Protein AF-X0UBP6-F1 (afdb_monomer)

Structure (mmCIF, N/CA/C/O backbone):
data_AF-X0UBP6-F1
#
_entry.id   AF-X0UBP6-F1
#
loop_
_atom_site.group_PDB
_atom_site.id
_atom_site.type_symbol
_atom_site.label_atom_id
_atom_site.label_alt_id
_atom_site.label_comp_id
_atom_site.label_asym_id
_atom_site.label_entity_id
_atom_site.label_seq_id
_atom_site.pdbx_PDB_ins_code
_atom_site.Cartn_x
_atom_site.Cartn_y
_atom_site.Cartn_z
_atom_site.occupancy
_atom_site.B_iso_or_equiv
_atom_site.auth_seq_id
_atom_site.auth_comp_id
_atom_site.auth_asym_id
_atom_site.auth_atom_id
_atom_site.pdbx_PDB_model_num
ATOM 1 N N . GLY A 1 1 ? 7.848 8.973 16.535 1.00 52.72 1 GLY A N 1
ATOM 2 C CA . GLY A 1 1 ? 7.513 9.218 15.120 1.00 52.72 1 GLY A CA 1
ATOM 3 C C . GLY A 1 1 ? 7.874 8.037 14.239 1.00 52.72 1 GLY A C 1
ATOM 4 O O . GLY A 1 1 ? 6.970 7.411 13.715 1.00 52.72 1 GLY A O 1
ATOM 5 N N . LEU A 1 2 ? 9.166 7.699 14.122 1.00 56.88 2 LEU A N 1
ATOM 6 C CA . LEU A 1 2 ? 9.673 6.636 13.231 1.00 56.88 2 LEU A CA 1
ATOM 7 C C . LEU A 1 2 ? 9.863 5.245 13.877 1.00 56.88 2 LEU A C 1
ATOM 9 O O . LEU A 1 2 ? 10.038 4.267 13.164 1.00 56.88 2 LEU A O 1
ATOM 13 N N . ASN A 1 3 ? 9.788 5.127 15.206 1.00 59.59 3 ASN A N 1
ATOM 14 C CA . ASN A 1 3 ? 10.160 3.899 15.934 1.00 59.59 3 ASN A CA 1
ATOM 15 C C . ASN A 1 3 ? 9.052 2.829 15.987 1.00 59.59 3 ASN A C 1
ATOM 17 O O . ASN A 1 3 ? 9.141 1.900 16.786 1.00 59.59 3 ASN A O 1
ATOM 21 N N . SER A 1 4 ? 7.980 2.968 15.199 1.00 75.06 4 SER A N 1
ATOM 22 C CA . SER A 1 4 ? 6.963 1.915 15.133 1.00 75.06 4 SER A CA 1
ATOM 23 C C . SER A 1 4 ? 7.468 0.809 14.194 1.00 75.06 4 SER A C 1
ATOM 25 O O . SER A 1 4 ? 7.748 1.103 13.028 1.00 75.06 4 SER A O 1
ATOM 27 N N . PRO A 1 5 ? 7.594 -0.451 14.658 1.00 76.38 5 PRO A N 1
ATOM 28 C CA . PRO A 1 5 ? 8.155 -1.541 13.852 1.00 76.38 5 PRO A CA 1
ATOM 29 C C . PRO A 1 5 ? 7.461 -1.708 12.493 1.00 76.38 5 PRO A C 1
ATOM 31 O O . PRO A 1 5 ? 8.0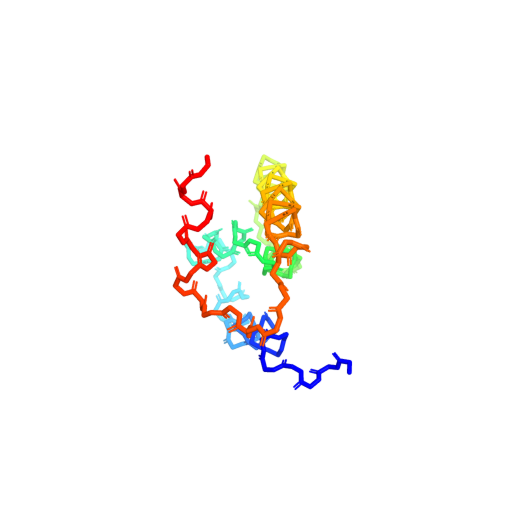94 -2.046 11.497 1.00 76.38 5 PRO A O 1
ATOM 34 N N . PHE A 1 6 ? 6.164 -1.395 12.437 1.00 76.38 6 PHE A N 1
ATOM 35 C CA . PHE A 1 6 ? 5.339 -1.463 11.233 1.00 76.38 6 PHE A CA 1
ATOM 36 C C . PHE A 1 6 ? 5.768 -0.482 10.138 1.00 76.38 6 PHE A C 1
ATOM 38 O O . PHE A 1 6 ? 5.825 -0.860 8.971 1.00 76.38 6 PHE A O 1
ATOM 45 N N . VAL A 1 7 ? 6.102 0.761 10.499 1.00 79.62 7 VAL A N 1
ATOM 46 C CA . VAL A 1 7 ? 6.559 1.758 9.519 1.00 79.62 7 VAL A CA 1
ATOM 47 C C . VAL A 1 7 ? 7.942 1.379 8.995 1.00 79.62 7 VAL A C 1
ATOM 49 O O . VAL A 1 7 ? 8.166 1.444 7.792 1.00 79.62 7 VAL A O 1
ATOM 52 N N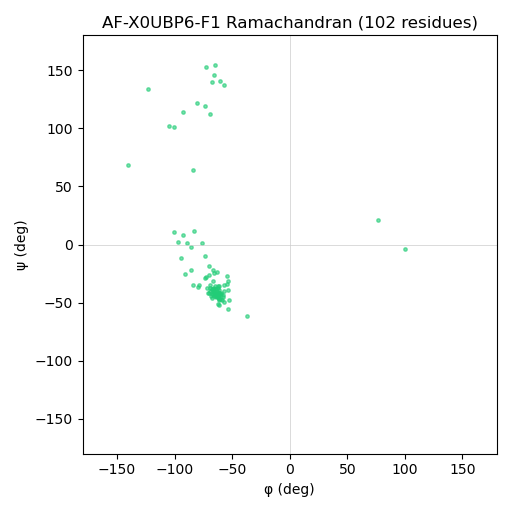 . MET A 1 8 ? 8.843 0.891 9.856 1.00 80.06 8 MET A N 1
ATOM 53 C CA . MET A 1 8 ? 10.153 0.390 9.419 1.00 80.06 8 MET A CA 1
ATOM 54 C C . MET A 1 8 ? 10.039 -0.778 8.432 1.00 80.06 8 MET A C 1
ATOM 56 O O . MET A 1 8 ? 10.744 -0.791 7.426 1.00 80.06 8 MET A O 1
ATOM 60 N N . LEU A 1 9 ? 9.135 -1.730 8.676 1.00 78.88 9 LEU A N 1
ATOM 61 C CA . LEU A 1 9 ? 8.901 -2.869 7.780 1.00 78.88 9 LEU A CA 1
ATOM 62 C C . LEU A 1 9 ? 8.523 -2.429 6.357 1.00 78.88 9 LEU A C 1
ATOM 64 O O . LEU A 1 9 ? 9.040 -2.993 5.394 1.00 78.88 9 LEU A O 1
ATOM 68 N N . ILE A 1 10 ? 7.697 -1.386 6.218 1.00 80.75 10 ILE A N 1
ATOM 69 C CA . ILE A 1 10 ? 7.280 -0.847 4.911 1.00 80.75 10 ILE A CA 1
ATOM 70 C C . ILE A 1 10 ? 8.476 -0.339 4.091 1.00 80.75 10 ILE A C 1
ATOM 72 O O . ILE A 1 10 ? 8.489 -0.519 2.876 1.00 80.75 10 ILE A O 1
ATOM 76 N N . PHE A 1 11 ? 9.489 0.250 4.733 1.00 77.75 11 PHE A N 1
ATOM 77 C CA . PHE A 1 11 ? 10.694 0.743 4.052 1.00 77.75 11 PHE A CA 1
ATOM 78 C C . PHE A 1 11 ? 11.749 -0.348 3.827 1.00 77.75 11 PHE A C 1
ATOM 80 O O . PHE A 1 11 ? 12.426 -0.356 2.799 1.00 77.75 11 PHE A O 1
ATOM 87 N N . ILE A 1 12 ? 11.885 -1.292 4.762 1.00 79.31 12 ILE A N 1
ATOM 88 C CA . ILE A 1 12 ? 12.910 -2.343 4.705 1.00 79.31 12 ILE A CA 1
ATOM 89 C C . ILE A 1 12 ? 12.627 -3.351 3.584 1.00 79.31 12 ILE A C 1
ATOM 91 O O . ILE A 1 12 ? 13.549 -3.742 2.871 1.00 79.31 12 ILE A O 1
ATOM 95 N N . ILE A 1 13 ? 11.366 -3.755 3.395 1.00 74.94 13 ILE A N 1
ATOM 96 C CA . ILE A 1 13 ? 10.967 -4.742 2.375 1.00 74.94 13 ILE A CA 1
ATOM 97 C C . ILE A 1 13 ? 11.459 -4.353 0.963 1.00 74.94 13 ILE A C 1
ATOM 99 O O . ILE A 1 13 ? 12.179 -5.141 0.343 1.00 74.94 13 ILE A O 1
ATOM 103 N N . PRO A 1 14 ? 11.147 -3.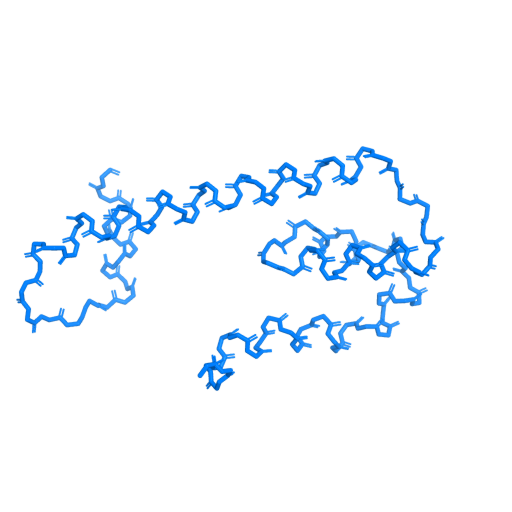152 0.442 1.00 72.00 14 PRO A N 1
ATOM 104 C CA . PRO A 1 14 ? 11.644 -2.720 -0.862 1.00 72.00 14 PRO A CA 1
ATOM 105 C C . PRO A 1 14 ? 13.154 -2.427 -0.876 1.00 72.00 14 PRO A C 1
ATOM 107 O O . PRO A 1 14 ? 13.772 -2.601 -1.923 1.00 72.00 14 PRO A O 1
ATOM 110 N N . MET A 1 15 ? 13.781 -2.055 0.251 1.00 75.75 15 MET A N 1
ATOM 111 C CA . MET A 1 15 ? 15.245 -1.892 0.316 1.00 75.75 15 MET A CA 1
ATOM 112 C C . MET A 1 15 ? 15.997 -3.217 0.155 1.00 75.75 15 MET A C 1
ATOM 114 O O . MET A 1 15 ? 16.969 -3.275 -0.593 1.00 75.75 15 MET A O 1
ATOM 118 N N . ILE A 1 16 ? 15.544 -4.297 0.798 1.00 75.81 16 ILE A N 1
ATOM 119 C CA . ILE A 1 16 ? 16.147 -5.631 0.626 1.00 75.81 16 ILE A CA 1
ATOM 120 C C . ILE A 1 16 ? 15.923 -6.130 -0.810 1.00 75.81 16 ILE A C 1
ATOM 122 O O . ILE A 1 16 ? 16.808 -6.732 -1.419 1.00 75.81 16 ILE A O 1
ATOM 126 N N . GLY A 1 17 ? 14.751 -5.837 -1.380 1.00 72.31 17 GLY A N 1
ATOM 127 C CA . GLY A 1 17 ? 14.413 -6.160 -2.766 1.00 72.31 17 GLY A CA 1
ATOM 128 C C . GLY A 1 17 ? 15.103 -5.288 -3.822 1.00 72.31 17 GLY A C 1
ATOM 129 O O . GLY A 1 17 ? 15.034 -5.635 -5.001 1.00 72.31 17 GLY A O 1
ATOM 130 N N . TRP A 1 18 ? 15.777 -4.195 -3.437 1.00 74.19 18 TRP A N 1
ATOM 131 C CA . TRP A 1 18 ? 16.310 -3.174 -4.352 1.00 74.19 18 TRP A CA 1
ATOM 132 C C . TRP A 1 18 ? 17.189 -3.771 -5.452 1.00 74.19 18 TRP A C 1
ATOM 134 O O . TRP A 1 18 ? 16.986 -3.502 -6.633 1.00 74.19 18 TRP A O 1
ATOM 144 N N . PHE A 1 19 ? 18.131 -4.641 -5.085 1.00 72.75 19 PHE A N 1
ATOM 145 C CA . PHE A 1 19 ? 19.052 -5.251 -6.046 1.00 72.75 19 PHE A CA 1
ATOM 146 C C . PHE A 1 19 ? 18.315 -6.088 -7.104 1.00 72.75 19 PHE A C 1
ATOM 148 O O . PHE A 1 19 ? 18.645 -6.028 -8.285 1.00 72.75 19 PHE A O 1
ATOM 155 N N . LYS A 1 20 ? 17.265 -6.820 -6.705 1.00 73.12 20 LYS A N 1
ATOM 156 C CA . LYS A 1 20 ? 16.425 -7.602 -7.627 1.00 73.12 20 LYS A CA 1
ATOM 157 C C . LYS A 1 20 ? 15.535 -6.708 -8.493 1.00 73.12 20 LYS A C 1
ATOM 159 O O . LYS A 1 20 ? 15.338 -7.007 -9.666 1.00 73.12 20 LYS A O 1
ATOM 164 N N . LEU A 1 21 ? 15.027 -5.619 -7.921 1.00 74.00 21 LEU A N 1
ATOM 165 C CA . LEU A 1 21 ? 14.170 -4.645 -8.598 1.00 74.00 21 LEU A CA 1
ATOM 166 C C . LEU A 1 21 ? 14.926 -3.864 -9.678 1.00 74.00 21 LEU A C 1
ATOM 168 O O . LEU A 1 21 ? 14.369 -3.631 -10.742 1.00 74.00 21 LEU A O 1
ATOM 172 N N . VAL A 1 22 ? 16.189 -3.508 -9.438 1.00 73.88 22 VAL A N 1
ATOM 173 C CA . VAL A 1 22 ? 17.021 -2.788 -10.417 1.00 73.88 22 VAL A CA 1
ATOM 174 C C . VAL A 1 22 ? 17.585 -3.720 -11.492 1.00 73.88 22 VAL A C 1
ATOM 176 O O . VAL A 1 22 ? 17.682 -3.323 -12.646 1.00 73.88 22 VAL A O 1
ATOM 179 N N . GLN A 1 23 ? 17.929 -4.968 -11.153 1.00 78.12 23 GLN A N 1
ATOM 180 C CA . GLN A 1 23 ? 18.431 -5.934 -12.141 1.00 78.12 23 GLN A CA 1
ATOM 181 C C . GLN A 1 23 ? 17.352 -6.480 -13.080 1.00 78.12 23 GLN A C 1
ATOM 183 O O . GLN A 1 23 ? 17.653 -6.901 -14.194 1.00 78.12 23 GLN A O 1
ATOM 188 N N . SER A 1 24 ? 16.101 -6.549 -12.629 1.00 79.81 24 SER A N 1
ATOM 189 C CA . SER A 1 24 ? 14.986 -7.061 -13.430 1.00 79.81 24 SER A CA 1
ATOM 190 C C . SER A 1 24 ? 13.730 -6.223 -13.183 1.00 79.81 24 SER A C 1
ATOM 192 O O . SER A 1 24 ? 12.761 -6.717 -12.596 1.00 79.81 24 SER A O 1
ATOM 194 N N . PRO A 1 25 ? 13.726 -4.955 -13.632 1.00 73.56 25 PRO A N 1
ATOM 195 C CA . PRO A 1 25 ? 12.647 -4.014 -13.345 1.00 73.56 25 PRO A CA 1
ATOM 196 C C . PRO A 1 25 ? 11.341 -4.366 -14.076 1.00 73.56 25 PRO A C 1
ATOM 198 O O . PRO A 1 25 ? 10.268 -3.962 -13.635 1.00 73.56 25 PRO A O 1
ATOM 201 N N . ASP A 1 26 ? 11.405 -5.192 -15.125 1.00 77.00 26 ASP A N 1
ATOM 202 C CA . ASP A 1 26 ? 10.241 -5.766 -15.819 1.00 77.00 26 ASP A CA 1
ATOM 203 C C . ASP A 1 26 ? 9.878 -7.186 -15.358 1.00 77.00 26 ASP A C 1
ATOM 205 O O . ASP A 1 26 ? 8.938 -7.796 -15.873 1.00 77.00 26 ASP A O 1
ATOM 209 N N . GLY A 1 27 ? 10.606 -7.727 -14.379 1.00 78.94 27 GLY A N 1
ATOM 210 C CA . GLY A 1 27 ? 10.343 -9.051 -13.832 1.00 78.94 27 GLY A CA 1
ATOM 211 C C . GLY A 1 27 ? 8.991 -9.134 -13.118 1.00 78.94 27 GLY A C 1
ATOM 212 O O . GLY A 1 27 ? 8.481 -8.152 -12.574 1.00 78.94 27 GLY A O 1
ATOM 213 N N . THR A 1 28 ? 8.425 -10.340 -13.048 1.00 78.25 28 THR A N 1
ATOM 214 C CA . THR A 1 28 ? 7.123 -10.607 -12.408 1.00 78.25 28 THR A CA 1
ATOM 215 C C . THR A 1 28 ? 7.056 -10.089 -10.969 1.00 78.25 28 THR A C 1
ATOM 217 O O . THR A 1 28 ? 6.049 -9.513 -10.568 1.00 78.25 28 THR A O 1
ATOM 220 N N . LEU A 1 29 ? 8.147 -10.221 -10.206 1.00 78.44 29 LEU A N 1
ATOM 221 C CA . LEU A 1 29 ? 8.243 -9.694 -8.840 1.00 78.44 29 LEU A CA 1
ATOM 222 C C . LEU A 1 29 ? 8.130 -8.165 -8.791 1.00 78.44 29 LEU A C 1
ATOM 224 O O . LEU A 1 29 ? 7.413 -7.634 -7.946 1.00 78.44 29 LEU A O 1
ATOM 228 N N . ALA A 1 30 ? 8.798 -7.461 -9.708 1.00 77.75 30 ALA A N 1
ATOM 229 C CA . ALA A 1 30 ? 8.757 -6.005 -9.778 1.00 77.75 30 ALA A CA 1
ATOM 230 C C . ALA A 1 30 ? 7.354 -5.505 -10.155 1.00 77.75 30 ALA A C 1
ATOM 232 O O . ALA A 1 30 ? 6.847 -4.570 -9.532 1.00 77.75 30 ALA A O 1
ATOM 233 N N . ARG A 1 31 ? 6.683 -6.175 -11.105 1.00 78.62 31 ARG A N 1
ATOM 234 C CA . ARG A 1 31 ? 5.290 -5.863 -11.465 1.00 78.62 31 ARG A CA 1
ATOM 235 C C . ARG A 1 31 ? 4.334 -6.081 -10.302 1.00 78.62 31 ARG A C 1
ATOM 237 O O . ARG A 1 31 ? 3.597 -5.165 -9.966 1.00 78.62 31 ARG A O 1
ATOM 244 N N . VAL A 1 32 ? 4.370 -7.246 -9.653 1.00 80.56 32 VAL A N 1
ATOM 245 C CA . VAL A 1 32 ? 3.448 -7.561 -8.547 1.00 80.56 32 VAL A CA 1
ATOM 246 C C . VAL A 1 32 ? 3.624 -6.580 -7.388 1.00 80.56 32 VAL A C 1
ATOM 248 O O . VAL A 1 32 ? 2.640 -6.015 -6.920 1.00 80.56 32 VAL A O 1
ATOM 251 N N . LEU A 1 33 ? 4.864 -6.304 -6.969 1.00 79.31 33 LEU A N 1
ATOM 252 C CA . LEU A 1 33 ? 5.135 -5.361 -5.876 1.00 79.31 33 LEU A CA 1
ATOM 253 C C . LEU A 1 33 ? 4.750 -3.912 -6.211 1.00 79.31 33 LEU A C 1
ATOM 255 O O . LEU A 1 33 ? 4.438 -3.145 -5.303 1.00 79.31 33 LEU A O 1
ATOM 259 N N . SER A 1 34 ? 4.706 -3.542 -7.495 1.00 81.00 34 SER A N 1
ATOM 260 C CA . SER A 1 34 ? 4.217 -2.221 -7.916 1.00 81.00 34 SER A CA 1
ATOM 261 C C . SER A 1 34 ? 2.722 -2.035 -7.636 1.00 81.00 34 SER A C 1
ATOM 263 O O . SER A 1 34 ? 2.271 -0.906 -7.492 1.00 81.00 34 SER A O 1
ATOM 265 N N . PHE A 1 35 ? 1.942 -3.109 -7.497 1.00 82.06 35 PHE A N 1
ATOM 266 C CA . PHE A 1 35 ? 0.501 -3.039 -7.228 1.00 82.06 35 PHE A CA 1
ATOM 267 C C . PHE A 1 35 ? 0.133 -3.265 -5.756 1.00 82.06 35 PHE A C 1
ATOM 269 O O . PHE A 1 35 ? -1.046 -3.420 -5.456 1.00 82.06 35 PHE A O 1
ATOM 276 N N . VAL A 1 36 ? 1.105 -3.286 -4.835 1.00 82.38 36 VAL A N 1
ATOM 277 C CA . VAL A 1 36 ? 0.859 -3.464 -3.394 1.00 82.38 36 VAL A CA 1
ATOM 278 C C . VAL A 1 36 ? 1.025 -2.133 -2.640 1.00 82.38 36 VAL A C 1
ATOM 280 O O . VAL A 1 36 ? 2.151 -1.730 -2.326 1.00 82.38 36 VAL A O 1
ATOM 283 N N . PRO A 1 37 ? -0.070 -1.441 -2.275 1.00 77.69 37 PRO A N 1
ATOM 284 C CA . PRO A 1 37 ? -0.017 -0.270 -1.399 1.00 77.69 37 PRO A CA 1
ATOM 285 C C . PRO A 1 37 ? 0.410 -0.722 0.003 1.00 77.69 37 PRO A C 1
ATOM 287 O O . PRO A 1 37 ? -0.067 -1.771 0.443 1.00 77.69 37 PRO A O 1
ATOM 290 N N . PRO A 1 38 ? 1.269 -0.002 0.754 1.00 80.00 38 PRO A N 1
ATOM 291 C CA . PRO A 1 38 ? 1.880 1.326 0.556 1.00 80.00 38 PRO A CA 1
ATOM 292 C C . PRO A 1 38 ? 3.260 1.321 -0.135 1.00 80.00 38 PRO A C 1
ATOM 294 O O . PRO A 1 38 ? 3.927 2.352 -0.201 1.00 80.00 38 PRO A O 1
ATOM 297 N N . VAL A 1 39 ? 3.705 0.168 -0.633 1.00 82.44 39 VAL A N 1
ATOM 298 C CA . VAL A 1 39 ? 5.046 -0.033 -1.209 1.00 82.44 39 VAL A CA 1
ATOM 299 C C . VAL A 1 39 ? 5.092 0.359 -2.697 1.00 82.44 39 VAL A C 1
ATOM 301 O O . VAL A 1 39 ? 6.146 0.740 -3.211 1.00 82.44 39 VAL A O 1
ATOM 304 N N . THR A 1 40 ? 3.928 0.366 -3.358 1.00 84.62 40 THR A N 1
ATOM 305 C CA . THR A 1 40 ? 3.680 0.822 -4.737 1.00 84.62 40 THR A CA 1
ATOM 306 C C . THR A 1 40 ? 4.492 2.048 -5.173 1.00 84.62 40 THR A C 1
ATOM 308 O O . THR A 1 40 ? 5.273 1.903 -6.113 1.00 84.62 40 THR A O 1
ATOM 311 N N . PRO A 1 41 ? 4.368 3.243 -4.553 1.00 83.75 41 PRO A N 1
ATOM 312 C CA . PRO A 1 41 ? 5.038 4.445 -5.054 1.00 83.75 41 PRO A CA 1
ATOM 313 C C . PRO A 1 41 ? 6.561 4.307 -5.037 1.00 83.75 41 PRO A C 1
ATOM 315 O O . PRO A 1 41 ? 7.231 4.726 -5.974 1.00 83.75 41 PRO A O 1
ATOM 318 N N . MET A 1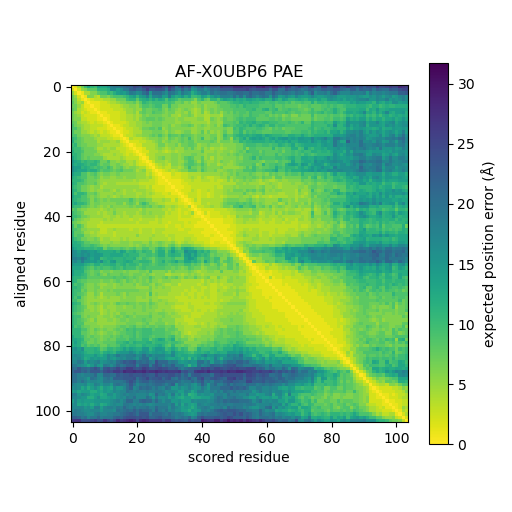 42 ? 7.109 3.658 -4.011 1.00 82.88 42 MET A N 1
ATOM 319 C CA . MET A 1 42 ? 8.547 3.458 -3.876 1.00 82.88 42 MET A CA 1
ATOM 320 C C . MET A 1 42 ? 9.085 2.523 -4.963 1.00 82.88 42 MET A C 1
ATOM 322 O O . MET A 1 42 ? 10.077 2.850 -5.606 1.00 82.88 42 MET A O 1
ATOM 326 N N . VAL A 1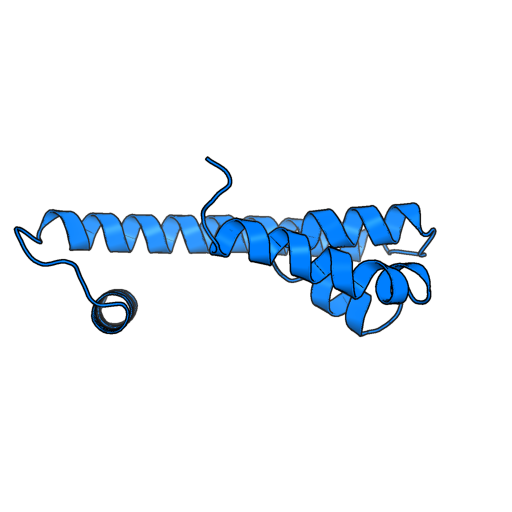 43 ? 8.404 1.400 -5.216 1.00 83.81 43 VAL A N 1
ATOM 327 C CA . VAL A 1 43 ? 8.789 0.418 -6.247 1.00 83.81 43 VAL A CA 1
ATOM 328 C C . VAL A 1 43 ? 8.586 0.970 -7.657 1.00 83.81 43 VAL A C 1
ATOM 330 O O . VAL A 1 43 ? 9.411 0.732 -8.535 1.00 83.81 43 VAL A O 1
ATOM 333 N N . MET A 1 44 ? 7.522 1.739 -7.880 1.00 84.38 44 MET A N 1
ATOM 334 C CA . MET A 1 44 ? 7.222 2.316 -9.186 1.00 84.38 44 MET A CA 1
ATOM 335 C C . MET A 1 44 ? 8.241 3.388 -9.583 1.00 84.38 44 MET A C 1
ATOM 337 O O . MET A 1 44 ? 8.752 3.363 -10.699 1.00 84.38 44 MET A O 1
ATOM 341 N N . VAL A 1 45 ? 8.600 4.285 -8.655 1.00 85.44 45 VAL A N 1
ATOM 342 C CA . VAL A 1 45 ? 9.664 5.283 -8.873 1.00 85.44 45 VAL A CA 1
ATOM 343 C C . VAL A 1 45 ? 10.993 4.593 -9.182 1.00 85.44 45 VAL A C 1
ATOM 345 O O . VAL A 1 45 ? 11.697 4.990 -10.106 1.00 85.44 45 VAL A O 1
ATOM 348 N N . LEU A 1 46 ? 11.299 3.514 -8.462 1.00 83.50 46 LEU A N 1
ATOM 349 C CA . LEU A 1 46 ? 12.455 2.650 -8.696 1.00 83.50 46 LEU A CA 1
ATOM 350 C C . LEU A 1 46 ? 12.494 2.062 -10.112 1.00 83.50 46 LEU A C 1
ATOM 352 O O . LEU A 1 46 ? 13.518 2.139 -10.783 1.00 83.50 46 LEU A O 1
ATOM 356 N N . ARG A 1 47 ? 11.378 1.483 -10.571 1.00 81.50 47 ARG A N 1
ATOM 357 C CA . ARG A 1 47 ? 11.248 0.883 -11.909 1.00 81.50 47 ARG A CA 1
ATOM 358 C C . ARG A 1 47 ? 11.421 1.928 -13.011 1.00 81.50 47 ARG A C 1
ATOM 360 O O . ARG A 1 47 ? 12.132 1.669 -13.984 1.00 81.50 47 ARG A O 1
ATOM 367 N N . LEU A 1 48 ? 10.822 3.107 -12.843 1.00 82.75 48 LEU A N 1
ATOM 368 C CA . LEU A 1 48 ? 10.969 4.224 -13.779 1.00 82.75 48 LEU A CA 1
ATOM 369 C C . LEU A 1 48 ? 12.422 4.724 -13.832 1.00 82.75 48 LEU A C 1
ATOM 371 O O . LEU A 1 48 ? 12.963 4.912 -14.917 1.00 82.75 48 LEU A O 1
ATOM 375 N N . ALA A 1 49 ? 13.082 4.869 -12.678 1.00 81.94 49 ALA A N 1
ATOM 376 C CA . ALA A 1 49 ? 14.487 5.276 -12.602 1.00 81.94 49 ALA A CA 1
ATOM 377 C C . ALA A 1 49 ? 15.453 4.225 -13.180 1.00 81.94 49 ALA A C 1
ATOM 379 O O . ALA A 1 49 ? 16.483 4.583 -13.745 1.00 81.94 49 ALA A O 1
ATOM 380 N N . ALA A 1 50 ? 15.116 2.935 -13.073 1.00 78.38 50 ALA A N 1
ATOM 381 C CA . ALA A 1 50 ? 15.884 1.828 -13.645 1.00 78.38 50 ALA A CA 1
ATOM 382 C C . ALA A 1 50 ? 15.705 1.667 -15.171 1.00 78.38 50 ALA A C 1
ATOM 384 O O . ALA A 1 50 ? 16.272 0.746 -15.753 1.00 78.38 50 ALA A O 1
ATOM 385 N N . GLY A 1 51 ? 14.923 2.535 -15.825 1.00 70.25 51 GLY A N 1
ATOM 386 C CA . GLY A 1 51 ? 14.748 2.528 -17.279 1.00 70.25 51 GLY A CA 1
ATOM 387 C C . GLY A 1 51 ? 13.831 1.422 -17.807 1.00 70.25 51 GLY A C 1
ATOM 388 O O . GLY A 1 51 ? 13.930 1.071 -18.981 1.00 70.25 51 GLY A O 1
ATOM 389 N N . SER A 1 52 ? 12.947 0.860 -16.971 1.00 72.38 52 SER A N 1
ATOM 390 C CA . SER A 1 52 ? 11.953 -0.108 -17.464 1.00 72.38 52 SER A CA 1
ATOM 391 C C . SER A 1 52 ? 10.949 0.533 -18.414 1.00 72.38 52 SER A C 1
ATOM 393 O O . SER A 1 52 ? 10.549 1.688 -18.247 1.00 72.38 52 SER A O 1
ATOM 395 N N . ASN A 1 53 ? 10.507 -0.244 -19.403 1.00 69.94 53 ASN A N 1
ATOM 396 C CA . ASN A 1 53 ? 9.531 0.206 -20.389 1.00 69.94 53 ASN A CA 1
ATOM 397 C C . ASN A 1 53 ? 8.107 0.046 -19.838 1.00 69.94 53 ASN A C 1
ATOM 399 O O . ASN A 1 53 ? 7.312 -0.773 -20.305 1.00 69.94 53 ASN A O 1
ATOM 403 N N . VAL A 1 54 ? 7.814 0.791 -18.773 1.00 73.94 54 VAL A N 1
ATOM 404 C CA . VAL A 1 54 ? 6.517 0.732 -18.105 1.00 73.94 54 VAL A CA 1
ATOM 405 C C . VAL A 1 54 ? 5.473 1.429 -18.967 1.00 73.94 54 VAL A C 1
ATOM 407 O O . VAL A 1 54 ? 5.560 2.628 -19.229 1.00 73.94 54 VAL A O 1
ATOM 410 N N . LEU A 1 55 ? 4.454 0.685 -19.394 1.00 77.94 55 LEU A N 1
ATOM 411 C CA . LEU A 1 55 ? 3.335 1.243 -20.149 1.00 77.94 55 LEU A CA 1
ATOM 412 C C . LEU A 1 55 ? 2.607 2.306 -19.308 1.00 77.94 55 LEU A C 1
ATOM 414 O O . LEU A 1 55 ? 2.347 2.096 -18.123 1.00 77.94 55 LEU A O 1
ATOM 418 N N . PHE A 1 56 ? 2.175 3.408 -19.929 1.00 76.88 56 PHE A N 1
ATOM 419 C CA . PHE A 1 56 ? 1.369 4.445 -19.257 1.00 76.88 56 PHE A CA 1
ATOM 420 C C . PHE A 1 56 ? 0.102 3.881 -18.583 1.00 76.88 56 PHE A C 1
ATOM 422 O O . PHE A 1 56 ? -0.358 4.404 -17.568 1.00 76.88 56 PHE A O 1
ATOM 429 N N . VAL A 1 57 ? -0.422 2.768 -19.104 1.00 80.25 57 VAL A N 1
ATOM 430 C CA . VAL A 1 57 ? -1.546 2.025 -18.519 1.00 80.25 57 VAL A CA 1
ATOM 431 C C . VAL A 1 57 ? -1.183 1.394 -17.168 1.00 80.25 57 VAL A C 1
ATOM 433 O O . VAL A 1 57 ? -2.002 1.436 -16.255 1.00 80.25 57 VAL A O 1
ATOM 436 N N . GLU A 1 58 ? 0.035 0.863 -16.990 1.00 79.38 58 GLU A N 1
ATOM 437 C CA . GLU A 1 58 ? 0.490 0.329 -15.693 1.00 79.38 58 GLU A CA 1
ATOM 438 C C . GLU A 1 58 ? 0.592 1.442 -14.6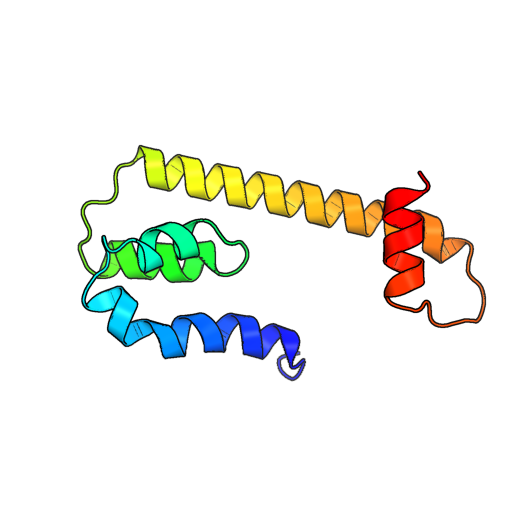43 1.00 79.38 58 GLU A C 1
ATOM 440 O O . GLU A 1 58 ? 0.199 1.243 -13.493 1.00 79.38 58 GLU A O 1
ATOM 445 N N . ILE A 1 59 ? 1.049 2.634 -15.045 1.00 80.69 59 ILE A N 1
ATOM 446 C CA . ILE A 1 59 ? 1.092 3.810 -14.166 1.00 80.69 59 ILE A CA 1
ATOM 447 C C . ILE A 1 59 ? -0.329 4.167 -13.716 1.00 80.69 59 ILE A C 1
ATOM 449 O O . ILE A 1 59 ? -0.591 4.229 -12.513 1.00 80.69 59 ILE A O 1
ATOM 453 N N . GLY A 1 60 ? -1.262 4.318 -14.660 1.00 84.38 60 GLY A N 1
ATOM 454 C CA . GLY A 1 60 ? -2.666 4.613 -14.360 1.00 84.38 60 GLY A CA 1
ATOM 455 C C . GLY A 1 60 ? -3.319 3.560 -13.459 1.00 84.38 60 GLY A C 1
ATOM 456 O O . GLY A 1 60 ? -3.975 3.904 -12.477 1.00 84.38 60 GLY A O 1
ATOM 457 N N . ALA A 1 61 ? -3.077 2.276 -13.733 1.00 85.56 61 ALA A N 1
ATOM 458 C CA . ALA A 1 61 ? -3.571 1.176 -12.912 1.00 85.56 61 ALA A CA 1
ATOM 459 C C . ALA A 1 61 ? -2.994 1.212 -11.488 1.00 85.56 61 ALA A C 1
ATOM 461 O O . ALA A 1 61 ? -3.737 1.030 -10.527 1.00 85.56 61 ALA A O 1
ATOM 462 N N . SER A 1 62 ? -1.699 1.504 -11.321 1.00 85.12 62 SER A N 1
ATOM 463 C CA . SER A 1 62 ? -1.079 1.609 -9.993 1.00 85.12 62 SER A CA 1
ATOM 464 C C . SER A 1 62 ? -1.669 2.759 -9.167 1.00 85.12 62 SER A C 1
ATOM 466 O O . SER A 1 62 ? -1.930 2.588 -7.977 1.00 85.12 62 SER A O 1
ATOM 468 N N . ILE A 1 63 ? -1.968 3.897 -9.806 1.00 86.25 63 ILE A N 1
ATOM 469 C CA . ILE A 1 63 ? -2.624 5.050 -9.173 1.00 86.25 63 ILE A CA 1
ATOM 470 C C . ILE A 1 63 ? -4.054 4.693 -8.761 1.00 86.25 63 ILE A C 1
ATOM 472 O O . ILE A 1 63 ? -4.460 4.998 -7.641 1.00 86.25 63 ILE A O 1
ATOM 476 N N . LEU A 1 64 ? -4.809 4.014 -9.630 1.00 89.50 64 LEU A N 1
ATOM 477 C CA . LEU A 1 64 ? -6.162 3.555 -9.309 1.00 89.50 64 LEU A CA 1
ATOM 478 C C . LEU A 1 64 ? -6.168 2.570 -8.139 1.00 89.50 64 LEU A C 1
ATOM 480 O O . LEU A 1 64 ? -6.989 2.707 -7.234 1.00 89.50 64 LEU A O 1
ATOM 484 N N . VAL A 1 65 ? -5.236 1.615 -8.117 1.00 89.56 65 VAL A N 1
ATOM 485 C CA . VAL A 1 65 ? -5.082 0.669 -7.003 1.00 89.56 65 VAL A CA 1
ATOM 486 C C . VAL A 1 65 ? -4.726 1.404 -5.711 1.00 89.56 65 VAL A C 1
ATOM 488 O O . VAL A 1 65 ? -5.298 1.107 -4.662 1.00 89.56 65 VAL A O 1
ATOM 491 N N . LEU A 1 66 ? -3.839 2.400 -5.779 1.00 88.12 66 LEU A N 1
ATOM 492 C CA . LEU A 1 66 ? -3.485 3.228 -4.628 1.00 88.12 66 LEU A CA 1
ATOM 493 C C . LEU A 1 66 ? -4.708 3.990 -4.094 1.00 88.12 66 LEU A C 1
ATOM 495 O O . LEU A 1 66 ? -4.980 3.951 -2.896 1.00 88.12 66 LEU A O 1
ATOM 499 N N . ALA A 1 67 ? -5.472 4.638 -4.976 1.00 90.06 67 ALA A N 1
ATOM 500 C CA . ALA A 1 67 ? -6.680 5.372 -4.612 1.00 90.06 67 ALA A CA 1
ATOM 501 C C . ALA A 1 67 ? -7.742 4.447 -3.996 1.00 90.06 67 ALA A C 1
ATOM 503 O O . ALA A 1 67 ? -8.288 4.752 -2.935 1.00 90.06 67 ALA A O 1
ATOM 504 N N . ALA A 1 68 ? -7.984 3.284 -4.605 1.00 90.56 68 ALA A N 1
ATOM 505 C CA . ALA A 1 68 ? -8.907 2.283 -4.081 1.00 90.56 68 ALA A CA 1
ATOM 506 C C . ALA A 1 68 ? -8.479 1.785 -2.693 1.00 90.56 68 ALA A C 1
ATOM 508 O O . ALA A 1 68 ? -9.307 1.688 -1.789 1.00 90.56 68 ALA A O 1
ATOM 509 N N . ALA A 1 69 ? -7.187 1.527 -2.486 1.00 89.19 69 ALA A N 1
ATOM 510 C CA . ALA A 1 69 ? -6.674 1.104 -1.190 1.00 89.19 69 ALA A CA 1
ATOM 511 C C . ALA A 1 69 ? -6.811 2.190 -0.119 1.00 89.19 69 ALA A C 1
ATOM 513 O O . ALA A 1 69 ? -7.205 1.882 1.004 1.00 89.19 69 ALA A O 1
ATOM 514 N N . VAL A 1 70 ? -6.559 3.459 -0.457 1.00 90.00 70 VAL A N 1
ATOM 515 C CA . VAL A 1 70 ? -6.799 4.585 0.459 1.00 90.00 70 VAL A CA 1
ATOM 516 C C . VAL A 1 70 ? -8.271 4.638 0.866 1.00 90.00 70 VAL A C 1
ATOM 518 O O . VAL A 1 70 ? -8.569 4.702 2.057 1.00 90.00 70 VAL A O 1
ATOM 521 N N . LEU A 1 71 ? -9.196 4.537 -0.093 1.00 91.06 71 LEU A N 1
ATOM 522 C CA . LEU A 1 71 ? -10.633 4.523 0.193 1.00 91.06 71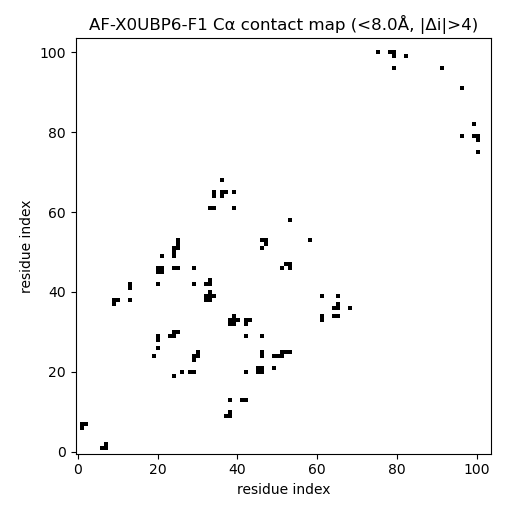 LEU A CA 1
ATOM 523 C C . LEU A 1 71 ? -11.035 3.333 1.074 1.00 91.06 71 LEU A C 1
ATOM 525 O O . LEU A 1 71 ? -11.794 3.514 2.025 1.00 91.06 71 LEU A O 1
ATOM 529 N N . LEU A 1 72 ? -10.494 2.139 0.814 1.00 89.50 72 LEU A N 1
ATOM 530 C CA . LEU A 1 72 ? -10.740 0.948 1.630 1.00 89.50 72 LEU A CA 1
ATOM 531 C C . LEU A 1 72 ? -10.245 1.119 3.068 1.00 89.50 72 LEU A C 1
ATOM 533 O O . LEU A 1 72 ? -10.958 0.768 4.007 1.00 89.50 72 LEU A O 1
ATOM 537 N N . VAL A 1 73 ? -9.046 1.675 3.253 1.00 88.31 73 VAL A N 1
ATOM 538 C CA . VAL A 1 73 ? -8.480 1.914 4.586 1.00 88.31 73 VAL A CA 1
ATOM 539 C C . VAL A 1 73 ? -9.273 2.986 5.327 1.00 88.31 73 VAL A C 1
ATOM 541 O O . VAL A 1 73 ? -9.576 2.793 6.500 1.00 88.31 73 VAL A O 1
ATOM 544 N N . ILE A 1 74 ? -9.665 4.078 4.662 1.00 90.88 74 ILE A N 1
ATOM 545 C CA . ILE A 1 74 ? -10.514 5.120 5.262 1.00 90.88 74 ILE A CA 1
ATOM 546 C C . ILE A 1 74 ? -11.863 4.531 5.675 1.00 90.88 74 ILE A C 1
ATOM 548 O O . ILE A 1 74 ? -12.310 4.758 6.797 1.00 90.88 74 ILE A O 1
ATOM 552 N N . TRP A 1 75 ? -12.493 3.741 4.804 1.00 90.00 75 TRP A N 1
ATOM 553 C CA . TRP A 1 75 ? -13.755 3.073 5.106 1.00 90.00 75 TRP A CA 1
ATOM 554 C C . TRP A 1 75 ? -13.623 2.130 6.308 1.00 90.00 75 TRP A C 1
ATOM 556 O O . TRP A 1 75 ? -14.429 2.196 7.238 1.00 90.00 75 TRP A O 1
ATOM 566 N N . ALA A 1 76 ? -12.572 1.305 6.341 1.00 85.94 76 ALA A N 1
ATOM 567 C CA . ALA A 1 76 ? -12.299 0.405 7.456 1.00 85.94 76 ALA A CA 1
ATOM 568 C C . ALA A 1 76 ? -12.036 1.179 8.758 1.00 85.94 76 ALA A C 1
ATOM 570 O O . ALA A 1 76 ? -12.618 0.857 9.793 1.00 85.94 76 ALA A O 1
ATOM 571 N N . ALA A 1 77 ? -11.219 2.233 8.711 1.00 86.69 77 ALA A N 1
ATOM 572 C CA . ALA A 1 77 ? -10.916 3.080 9.860 1.00 86.69 77 ALA A CA 1
ATOM 573 C C . ALA A 1 77 ? -12.169 3.787 10.397 1.00 86.69 77 ALA A C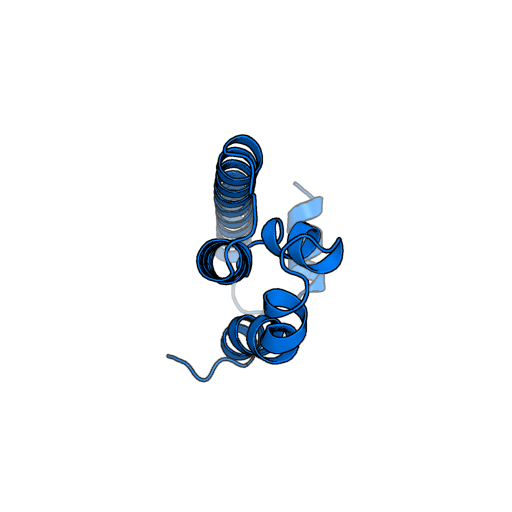 1
ATOM 575 O O . ALA A 1 77 ? -12.400 3.780 11.604 1.00 86.69 77 ALA A O 1
ATOM 576 N N . ALA A 1 78 ? -13.017 4.329 9.517 1.00 87.38 78 ALA A N 1
ATOM 577 C CA . ALA A 1 78 ? -14.287 4.947 9.892 1.00 87.38 78 ALA A CA 1
ATOM 578 C C . ALA A 1 78 ? -15.241 3.936 10.550 1.00 87.38 78 ALA A C 1
ATOM 580 O O . ALA A 1 78 ? -15.873 4.245 11.563 1.00 87.38 78 ALA A O 1
ATOM 581 N N . LYS A 1 79 ? -15.307 2.704 10.024 1.00 82.38 79 LYS A N 1
ATOM 582 C CA . LYS A 1 79 ? -16.115 1.612 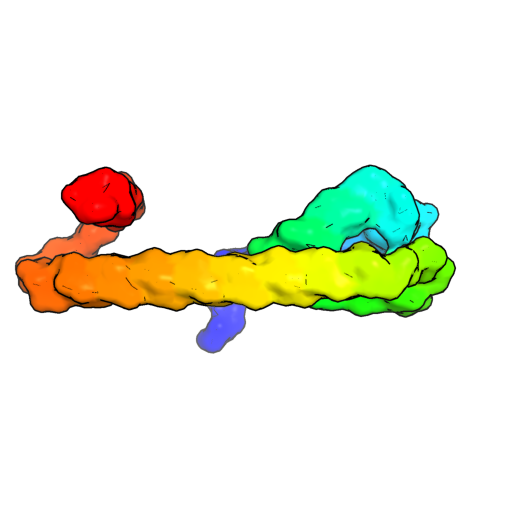10.594 1.00 82.38 79 LYS A CA 1
ATOM 583 C C . LYS A 1 79 ? -15.620 1.214 11.988 1.00 82.38 79 LYS A C 1
ATOM 585 O O . LYS A 1 79 ? -16.420 1.085 12.919 1.00 82.38 79 LYS A O 1
ATOM 590 N N . ILE A 1 80 ? -14.303 1.076 12.150 1.00 83.94 80 ILE A N 1
ATOM 591 C CA . ILE A 1 80 ? -13.665 0.772 13.438 1.00 83.94 80 ILE A CA 1
ATOM 592 C C . ILE A 1 80 ? -13.900 1.909 14.432 1.00 83.94 80 ILE A C 1
ATOM 594 O O . ILE A 1 80 ? -14.270 1.636 15.566 1.00 83.94 80 ILE A O 1
ATOM 598 N N . PHE A 1 81 ? -13.757 3.170 14.023 1.00 84.88 81 PHE A N 1
ATOM 599 C CA . PHE A 1 81 ? -13.989 4.325 14.892 1.00 84.88 81 PHE A CA 1
ATOM 600 C C . PHE A 1 81 ? -15.445 4.398 15.373 1.00 84.88 81 PHE A C 1
ATOM 602 O O . PHE A 1 81 ? -15.698 4.561 16.566 1.00 84.88 81 PHE A O 1
ATOM 609 N N . ARG A 1 82 ? -16.409 4.182 14.466 1.00 81.44 82 ARG A N 1
ATOM 610 C CA . ARG A 1 82 ? -17.839 4.143 14.805 1.00 81.44 82 ARG A CA 1
ATOM 611 C C . ARG A 1 82 ? -18.179 3.014 15.780 1.00 81.44 82 ARG A C 1
ATOM 613 O O . ARG A 1 82 ? -19.038 3.195 16.632 1.00 81.44 82 ARG A O 1
ATOM 620 N N . THR A 1 83 ? -17.518 1.865 15.665 1.00 76.94 83 THR A N 1
ATOM 621 C CA . THR A 1 83 ? -17.730 0.731 16.582 1.00 76.94 83 THR A CA 1
ATOM 622 C C . THR A 1 83 ? -16.986 0.936 17.907 1.00 76.94 83 THR A C 1
ATOM 624 O O . THR A 1 83 ? -17.501 0.615 18.973 1.00 76.94 83 THR A O 1
ATOM 627 N N . GLY A 1 84 ? -15.795 1.534 17.853 1.00 74.25 84 GLY A N 1
ATOM 628 C CA . GLY A 1 84 ? -14.918 1.768 18.996 1.00 74.25 84 GLY A CA 1
ATOM 629 C C . GLY A 1 84 ? -15.399 2.865 19.945 1.00 74.25 84 GLY A C 1
ATOM 630 O O . GLY A 1 84 ? -15.132 2.768 21.136 1.00 74.25 84 GLY A O 1
ATOM 631 N N . ILE A 1 85 ? -16.153 3.868 19.476 1.00 77.06 85 ILE A N 1
ATOM 632 C CA . ILE A 1 85 ? -16.696 4.925 20.356 1.00 77.06 85 ILE A CA 1
ATOM 633 C C . ILE A 1 85 ? -17.686 4.384 21.402 1.00 77.06 85 ILE A C 1
ATOM 635 O O . ILE A 1 85 ? -17.862 4.980 22.458 1.00 77.06 85 ILE A O 1
ATOM 639 N N . LEU A 1 86 ? -18.304 3.232 21.130 1.00 70.31 86 LEU A N 1
ATOM 640 C CA . LEU A 1 86 ? -19.219 2.546 22.047 1.00 70.31 86 LEU A CA 1
ATOM 641 C C . LEU A 1 86 ? -18.482 1.628 23.036 1.00 70.31 86 LEU A C 1
ATOM 643 O O . LEU A 1 86 ? -19.108 1.022 23.905 1.00 70.31 86 LEU A O 1
ATOM 647 N N . MET A 1 87 ? -17.157 1.519 22.924 1.00 68.12 87 MET A N 1
ATOM 648 C CA . MET A 1 87 ? -16.344 0.672 23.784 1.00 68.12 87 MET A CA 1
ATOM 649 C C . MET A 1 87 ? -15.650 1.476 24.873 1.00 68.12 87 MET A C 1
ATOM 651 O O . MET A 1 87 ? -14.584 2.056 24.674 1.00 68.12 87 MET A O 1
ATOM 655 N N . TYR A 1 88 ? -16.211 1.421 26.074 1.00 58.59 88 TYR A N 1
ATOM 656 C CA . TYR A 1 88 ? -15.557 1.930 27.270 1.00 58.59 88 TYR A CA 1
ATOM 657 C C . TYR A 1 88 ? -14.766 0.802 27.960 1.00 58.59 88 TYR A C 1
ATOM 659 O O . TYR A 1 88 ? -15.338 -0.162 28.462 1.00 58.59 88 TYR A O 1
ATOM 667 N N . GLY A 1 89 ? -13.432 0.918 27.994 1.00 62.97 89 GLY A N 1
ATOM 668 C CA . GLY A 1 89 ? -12.598 0.263 29.016 1.00 62.97 89 GLY A CA 1
ATOM 669 C C . GLY A 1 89 ? -11.860 -1.041 28.668 1.00 62.97 89 GLY A C 1
ATOM 670 O O . GLY A 1 89 ? -11.074 -1.497 29.497 1.00 62.97 89 GLY A O 1
ATOM 671 N N . LYS A 1 90 ? -12.017 -1.637 27.476 1.00 59.66 90 LYS A N 1
ATOM 672 C CA . LYS A 1 90 ? -11.198 -2.794 27.043 1.00 59.66 90 LYS A CA 1
ATOM 673 C C . LYS A 1 90 ? -10.475 -2.515 25.730 1.00 59.66 90 LYS A C 1
ATOM 675 O O . LYS A 1 90 ? -11.085 -2.025 24.789 1.00 59.66 90 LYS A O 1
ATOM 680 N N . LYS A 1 91 ? -9.177 -2.845 25.671 1.00 62.28 91 LYS A N 1
ATOM 681 C CA . LYS A 1 91 ? -8.373 -2.801 24.438 1.00 62.28 91 LYS A CA 1
ATOM 682 C C . LYS A 1 91 ? -8.875 -3.921 23.513 1.00 62.28 91 LYS A C 1
ATOM 684 O O . LYS A 1 91 ? -8.689 -5.081 23.883 1.00 62.28 91 LYS A O 1
ATOM 689 N N . PRO A 1 92 ? -9.512 -3.611 22.372 1.00 64.62 92 PRO A N 1
ATOM 690 C CA . PRO A 1 92 ? -10.004 -4.630 21.451 1.00 64.62 92 PRO A CA 1
ATOM 691 C C . PRO A 1 92 ? -8.885 -5.556 20.988 1.00 64.62 92 PRO A C 1
ATOM 693 O O . PRO A 1 92 ? -7.799 -5.086 20.636 1.00 64.62 92 PRO A O 1
ATOM 696 N N . GLY A 1 93 ? -9.148 -6.859 20.936 1.00 73.88 93 GLY A N 1
ATOM 697 C CA . GLY A 1 93 ? -8.246 -7.791 20.259 1.00 73.88 93 GLY A CA 1
ATOM 698 C C . GLY A 1 93 ? -8.323 -7.640 18.733 1.00 73.88 93 GLY A C 1
ATOM 699 O O . GLY A 1 93 ? -9.372 -7.296 18.191 1.00 73.88 93 GLY A O 1
ATOM 700 N N . LEU A 1 94 ? -7.246 -7.971 18.007 1.00 73.44 94 LEU A N 1
ATOM 701 C CA . LEU A 1 94 ? -7.230 -7.956 16.528 1.00 73.44 94 LEU A CA 1
ATOM 702 C C . LEU A 1 94 ? -8.356 -8.810 15.912 1.00 73.44 94 LEU A C 1
ATOM 704 O O . LEU A 1 94 ? -8.924 -8.457 14.879 1.00 73.44 94 LEU A O 1
ATOM 708 N N . LEU A 1 95 ? -8.713 -9.912 16.577 1.00 75.25 95 LEU A N 1
ATOM 709 C CA . LEU A 1 95 ? -9.802 -10.804 16.170 1.00 75.25 95 LEU A CA 1
ATOM 710 C C . LEU A 1 95 ? -11.190 -10.164 16.333 1.00 75.25 95 LEU A C 1
ATOM 712 O O . LEU A 1 95 ? -12.070 -10.404 15.509 1.00 75.25 95 LEU A O 1
ATOM 716 N N . GLU A 1 96 ? -11.394 -9.337 17.361 1.00 73.50 96 GLU A N 1
ATOM 717 C CA . GLU A 1 96 ? -12.662 -8.625 17.574 1.00 73.50 96 GLU A CA 1
ATOM 718 C C . GLU A 1 96 ? -12.854 -7.527 16.530 1.00 73.50 96 GLU A C 1
ATOM 720 O O . GLU A 1 96 ? -13.929 -7.425 15.941 1.00 73.50 96 GLU A O 1
ATOM 725 N N . ILE A 1 97 ? -11.784 -6.792 16.211 1.00 73.25 97 ILE A N 1
ATOM 726 C CA . ILE A 1 97 ? -11.783 -5.783 15.145 1.00 73.25 97 ILE A CA 1
ATOM 727 C C . ILE A 1 97 ? -12.178 -6.416 13.802 1.00 73.25 97 ILE A C 1
ATOM 729 O O . ILE A 1 97 ? -13.032 -5.886 13.088 1.00 73.25 97 ILE A O 1
ATOM 733 N N . PHE A 1 98 ? -11.614 -7.583 13.468 1.00 75.06 98 PHE A N 1
ATOM 734 C CA . PHE A 1 98 ? -11.970 -8.303 12.242 1.00 75.06 98 PHE A CA 1
ATOM 735 C C . PHE A 1 98 ? -13.426 -8.794 12.249 1.00 75.06 98 PHE A C 1
ATOM 737 O O . PHE A 1 98 ? -14.109 -8.760 11.223 1.00 75.06 98 PHE A O 1
ATOM 744 N N . ARG A 1 99 ? -13.939 -9.208 13.414 1.00 73.19 99 ARG A N 1
ATOM 745 C CA . ARG A 1 99 ? -15.338 -9.619 13.566 1.00 73.19 99 ARG A CA 1
ATOM 746 C C . ARG A 1 99 ? -16.299 -8.452 13.345 1.00 73.19 99 ARG A C 1
ATOM 748 O O . ARG A 1 99 ? -17.300 -8.649 12.665 1.00 73.19 99 ARG A O 1
ATOM 755 N N . TRP A 1 100 ? -15.985 -7.249 13.828 1.00 67.69 100 TRP A N 1
ATOM 756 C CA . TRP A 1 100 ? -16.798 -6.051 13.570 1.00 67.69 100 TRP A CA 1
ATOM 757 C C . TRP A 1 100 ? -16.774 -5.622 12.110 1.00 67.69 100 TRP A C 1
ATOM 759 O O . TRP A 1 100 ? -17.814 -5.261 11.565 1.00 67.69 100 TRP A O 1
ATOM 769 N N . LEU A 1 101 ? -15.620 -5.736 11.445 1.00 68.44 101 LEU A N 1
ATOM 770 C CA . LEU A 1 101 ? -15.538 -5.510 10.003 1.00 68.44 101 LEU A CA 1
ATOM 771 C C . LEU A 1 101 ? -16.492 -6.440 9.232 1.00 68.44 101 LEU A C 1
ATOM 773 O O . LEU A 1 101 ? -17.087 -5.989 8.255 1.00 68.44 101 LEU A O 1
ATOM 777 N N . ARG A 1 102 ? -16.687 -7.683 9.702 1.00 66.25 102 ARG A N 1
ATOM 778 C CA . ARG A 1 102 ? -17.526 -8.716 9.066 1.00 66.25 102 ARG A CA 1
ATOM 779 C C . ARG A 1 102 ? -18.998 -8.747 9.515 1.00 66.25 102 ARG A C 1
ATOM 781 O O . ARG A 1 102 ? -19.824 -9.252 8.768 1.00 66.25 102 ARG A O 1
ATOM 788 N N . GLN A 1 103 ? -19.331 -8.271 10.718 1.00 62.31 103 GLN A N 1
ATOM 789 C CA . GLN A 1 103 ? -20.692 -8.333 11.289 1.00 62.31 103 GLN A CA 1
ATOM 790 C C . GLN A 1 103 ? -21.594 -7.138 10.947 1.00 62.31 103 GLN A C 1
ATOM 792 O O . GLN A 1 103 ? -22.733 -7.105 11.405 1.00 62.31 103 GLN A O 1
ATOM 797 N N . SER A 1 104 ? -21.115 -6.171 10.160 1.00 49.34 104 SER A N 1
ATOM 798 C CA . SER A 1 104 ? -21.955 -5.088 9.616 1.00 49.34 104 SER A CA 1
ATOM 799 C C . SER A 1 104 ? -22.019 -5.119 8.110 1.00 49.34 104 SER A C 1
ATOM 801 O O . SER A 1 104 ? -20.925 -5.258 7.514 1.00 49.34 104 SER A O 1
#

Mean predicted aligned error: 9.48 Å

Organism: NCBI:txid412755

Sequence (104 aa):
GLNSPFVMLIFIIPMIGWFKLVQSPDGTLARVLSFVPPVTPMVMVLRLAAGSNVLFVEIGASILVLAAAVLLVIWAAAKIFRTGILMYGKKPGLLEIFRWLRQS

Radius of gyration: 17.7 Å; Cα contacts (8 Å, |Δi|>4): 64; chains: 1; bounding box: 41×20×49 Å

InterPro domains:
  IPR013525 ABC-2 type transporter, transmembrane domain [PF12698] (5-78)

Foldseek 3Di:
DCPDVVNVVLVVVVVVCLVVCLVCVVDPVLLVQCLDPPNNVVSVVSSVVSVHPDDPVSVVNSVVSHVVVVVVVVVLVVQLVVVCVPDPDDDDDPVVSVVSVVVD

Secondary structure (DSSP, 8-state):
----HHHHHHHHHHHHHHHHHHH-TTSHHHHHHHTSTTTHHHHHHHHHHTT----HHHHHHHHHHHHHHHHHHHHHHHHHHHHHTT--S----HHHHHHHHHH-

pLDDT: mean 77.59, std 8.49, range [49.34, 91.06]

Solvent-accessible surface area (backbone atoms only — not comparable to full-atom values): 6068 Å² total; per-residue (Å²): 136,75,84,48,70,69,63,49,49,61,56,47,58,57,57,74,41,38,69,59,36,59,76,34,36,81,34,71,67,37,54,55,47,28,66,38,77,90,43,15,68,64,47,44,54,49,24,57,73,58,66,39,91,71,52,71,65,58,56,53,50,36,52,51,50,43,52,51,50,51,53,51,50,52,52,51,49,52,52,49,50,66,58,47,75,76,55,86,90,68,86,79,50,76,69,54,54,53,45,56,67,68,76,104